Protein AF-A0AAU5L8B0-F1 (afdb_monomer)

Structure (mmCIF, N/CA/C/O backbone):
data_AF-A0AAU5L8B0-F1
#
_entry.id   AF-A0AAU5L8B0-F1
#
loop_
_atom_site.group_PDB
_atom_site.id
_atom_site.type_symbol
_atom_site.label_atom_id
_atom_site.label_alt_id
_atom_site.label_comp_id
_atom_site.label_asym_id
_atom_site.label_entity_id
_atom_site.label_seq_id
_atom_site.pdbx_PDB_ins_code
_atom_site.Cartn_x
_atom_site.Cartn_y
_atom_site.Cartn_z
_atom_site.occupancy
_atom_site.B_iso_or_equiv
_atom_site.auth_seq_id
_atom_site.auth_comp_id
_atom_site.auth_asym_id
_atom_site.auth_atom_id
_atom_site.pdbx_PDB_model_num
ATOM 1 N N . MET A 1 1 ? 69.813 -6.294 -16.826 1.00 47.94 1 MET A N 1
ATOM 2 C CA . MET A 1 1 ? 69.449 -5.400 -17.950 1.00 47.94 1 MET A CA 1
ATOM 3 C C . MET A 1 1 ? 68.380 -6.065 -18.807 1.00 47.94 1 MET A C 1
ATOM 5 O O . MET A 1 1 ? 68.711 -7.003 -19.515 1.00 47.94 1 MET A O 1
ATOM 9 N N . ARG A 1 2 ? 67.126 -5.606 -18.727 1.00 43.06 2 ARG A N 1
ATOM 10 C CA . ARG A 1 2 ? 66.151 -5.463 -19.831 1.00 43.06 2 ARG A CA 1
ATOM 11 C C . ARG A 1 2 ? 64.864 -4.881 -19.234 1.00 43.06 2 ARG A C 1
ATOM 13 O O . ARG A 1 2 ? 64.500 -5.196 -18.109 1.00 43.06 2 ARG A O 1
ATOM 20 N N . ARG A 1 3 ? 64.328 -3.894 -19.945 1.00 42.16 3 ARG A N 1
ATOM 21 C CA . ARG A 1 3 ? 63.375 -2.872 -19.499 1.00 42.16 3 ARG A CA 1
ATOM 22 C C . ARG A 1 3 ? 61.917 -3.337 -19.613 1.00 42.16 3 ARG A C 1
ATOM 24 O O . ARG A 1 3 ? 61.620 -4.269 -20.350 1.00 42.16 3 ARG A O 1
ATOM 31 N N . CYS A 1 4 ? 61.061 -2.616 -18.891 1.00 40.91 4 CYS A N 1
ATOM 32 C CA . CYS A 1 4 ? 59.604 -2.684 -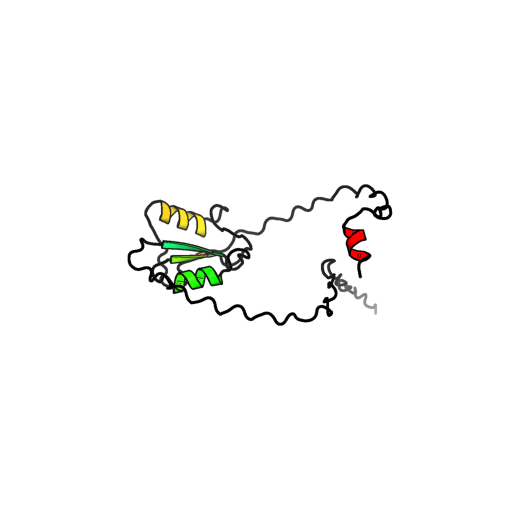18.810 1.00 40.91 4 CYS A CA 1
ATOM 33 C C . CYS A 1 4 ? 58.864 -2.697 -20.159 1.00 40.91 4 CYS A C 1
ATOM 35 O O . CYS A 1 4 ? 59.267 -2.009 -21.095 1.00 40.91 4 CYS A O 1
ATOM 37 N N . ALA A 1 5 ? 57.684 -3.323 -20.170 1.00 45.97 5 ALA A N 1
ATOM 38 C CA . ALA A 1 5 ? 56.551 -2.905 -20.994 1.00 45.97 5 ALA A CA 1
ATOM 39 C C . ALA A 1 5 ? 55.308 -2.831 -20.092 1.00 45.97 5 ALA A C 1
ATOM 41 O O . ALA A 1 5 ? 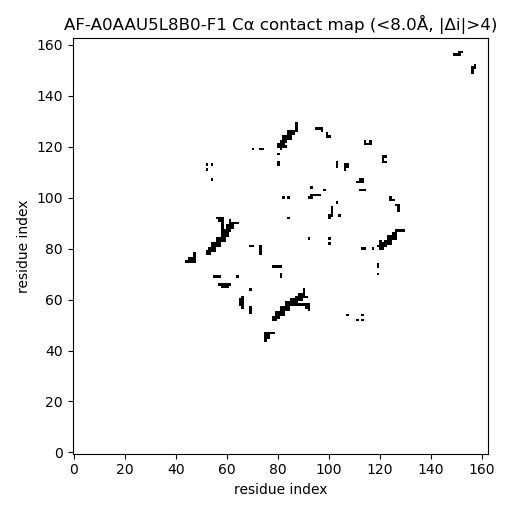54.697 -3.845 -19.761 1.00 45.97 5 ALA A O 1
ATOM 42 N N . ALA A 1 6 ? 54.994 -1.621 -19.632 1.00 44.53 6 ALA A N 1
ATOM 43 C CA . ALA A 1 6 ? 53.746 -1.319 -18.948 1.00 44.53 6 ALA A CA 1
ATOM 44 C C . ALA A 1 6 ? 52.621 -1.269 -19.988 1.00 44.53 6 ALA A C 1
ATOM 46 O O . ALA A 1 6 ? 52.719 -0.544 -20.977 1.00 44.53 6 ALA A O 1
ATOM 47 N N . TRP A 1 7 ? 51.563 -2.041 -19.764 1.00 37.16 7 TRP A N 1
ATOM 48 C CA . TRP A 1 7 ? 50.320 -1.925 -20.515 1.00 37.16 7 TRP A CA 1
ATOM 49 C C . TRP A 1 7 ? 49.511 -0.779 -19.907 1.00 37.16 7 TRP A C 1
ATOM 51 O O . TRP A 1 7 ? 49.114 -0.838 -18.745 1.00 37.16 7 TRP A O 1
ATOM 61 N N . ALA A 1 8 ? 49.304 0.286 -20.676 1.00 41.81 8 ALA A N 1
ATOM 62 C CA . ALA A 1 8 ? 48.398 1.359 -20.301 1.00 41.81 8 ALA A CA 1
ATOM 63 C C . ALA A 1 8 ? 46.956 0.900 -20.556 1.00 41.81 8 ALA A C 1
ATOM 65 O O . ALA A 1 8 ? 46.560 0.691 -21.702 1.00 41.81 8 ALA A O 1
ATOM 66 N N . PHE A 1 9 ? 46.163 0.752 -19.495 1.00 38.22 9 PHE A N 1
ATOM 67 C CA . PHE A 1 9 ? 44.710 0.701 -19.620 1.00 38.22 9 PHE A CA 1
ATOM 68 C C . PHE A 1 9 ? 44.212 2.104 -19.980 1.00 38.22 9 PHE A C 1
ATOM 70 O O . PHE A 1 9 ? 44.326 3.038 -19.187 1.00 38.22 9 PHE A O 1
ATOM 77 N N . ALA A 1 10 ? 43.675 2.261 -21.188 1.00 44.09 10 ALA A N 1
ATOM 78 C CA . ALA A 1 10 ? 42.904 3.440 -21.548 1.00 44.09 10 ALA A CA 1
ATOM 79 C C . ALA A 1 10 ? 41.590 3.441 -20.747 1.00 44.09 10 ALA A C 1
ATOM 81 O O . ALA A 1 10 ? 40.858 2.452 -20.740 1.00 44.09 10 ALA A O 1
ATOM 82 N N . ALA A 1 11 ? 41.299 4.546 -20.059 1.00 48.66 11 ALA A N 1
ATOM 83 C CA . ALA A 1 11 ? 40.015 4.765 -19.399 1.00 48.66 11 ALA A CA 1
ATOM 84 C C . ALA A 1 11 ? 38.876 4.812 -20.438 1.00 48.66 11 ALA A C 1
ATOM 86 O O . ALA A 1 11 ? 39.090 5.320 -21.544 1.00 48.66 11 ALA A O 1
ATOM 87 N N . PRO A 1 12 ? 37.657 4.343 -20.115 1.00 44.19 12 PRO A N 1
ATOM 88 C CA . PRO A 1 12 ? 36.544 4.465 -21.039 1.00 44.19 12 PRO A CA 1
ATOM 89 C C . PRO A 1 12 ? 36.161 5.941 -21.192 1.00 44.19 12 PRO A C 1
ATOM 91 O O . PRO A 1 12 ? 35.904 6.650 -20.216 1.00 44.19 12 PRO A O 1
ATOM 94 N N . VAL A 1 13 ? 36.101 6.400 -22.442 1.00 50.06 13 VAL A N 1
ATOM 95 C CA . VAL A 1 13 ? 35.443 7.656 -22.808 1.00 50.06 13 VAL A CA 1
ATOM 96 C C . VAL A 1 13 ? 33.986 7.546 -22.370 1.00 50.06 13 VAL A C 1
ATOM 98 O O . VAL A 1 13 ? 33.229 6.722 -22.877 1.00 50.06 13 VAL A O 1
ATOM 101 N N . ARG A 1 14 ? 33.590 8.375 -21.402 1.00 46.53 14 ARG A N 1
ATOM 102 C CA . ARG A 1 14 ? 32.203 8.515 -20.954 1.00 46.53 14 ARG A CA 1
ATOM 103 C C . ARG A 1 14 ? 31.391 9.128 -22.095 1.00 46.53 14 ARG A C 1
ATOM 105 O O . ARG A 1 14 ? 31.332 10.348 -22.233 1.00 46.53 14 ARG A O 1
ATOM 112 N N . THR A 1 15 ? 30.793 8.300 -22.943 1.00 48.91 15 THR A N 1
ATOM 113 C CA . THR A 1 15 ? 29.838 8.767 -23.949 1.00 48.91 15 THR A CA 1
ATOM 114 C C . THR A 1 15 ? 28.598 9.277 -23.221 1.00 48.91 15 THR A C 1
ATOM 116 O O . THR A 1 15 ? 27.924 8.510 -22.533 1.00 48.91 15 THR A O 1
ATOM 119 N N . ARG A 1 16 ? 28.314 10.582 -23.327 1.00 45.50 16 ARG A N 1
ATOM 120 C CA . ARG A 1 16 ? 27.039 11.154 -22.875 1.00 45.50 16 ARG A CA 1
ATOM 121 C C . ARG A 1 16 ? 25.910 10.434 -23.608 1.00 45.50 16 ARG A C 1
ATOM 123 O O . ARG A 1 16 ? 25.920 10.353 -24.833 1.00 45.50 16 ARG A O 1
ATOM 130 N N . SER A 1 17 ? 24.965 9.895 -22.853 1.00 47.81 17 SER A N 1
ATOM 131 C CA . SER A 1 17 ? 23.757 9.273 -23.381 1.00 47.81 17 SER A CA 1
ATOM 132 C C . SER A 1 17 ? 22.918 10.286 -24.167 1.00 47.81 17 SER A C 1
ATOM 134 O O . SER A 1 17 ? 22.783 11.437 -23.753 1.00 47.81 17 SER A O 1
ATOM 136 N N . ALA A 1 18 ? 22.295 9.840 -25.260 1.00 51.03 18 ALA A N 1
ATOM 137 C CA . ALA A 1 18 ? 21.458 10.626 -26.180 1.00 51.03 18 ALA A CA 1
ATOM 138 C C . ALA A 1 18 ? 20.174 11.245 -25.566 1.00 51.03 18 ALA A C 1
ATOM 140 O O . ALA A 1 18 ? 19.356 11.820 -26.277 1.00 51.03 18 ALA A O 1
ATOM 141 N N . TRP A 1 19 ? 20.000 11.166 -24.244 1.00 46.22 19 TRP A N 1
ATOM 142 C CA . TRP A 1 19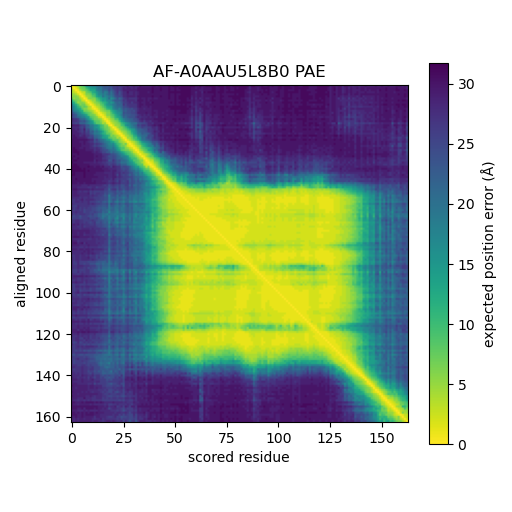 ? 18.882 11.749 -23.491 1.00 46.22 19 TRP A CA 1
ATOM 143 C C . TRP A 1 19 ? 19.141 13.193 -23.035 1.00 46.22 19 TRP A C 1
ATOM 145 O O . TRP A 1 19 ? 18.248 13.863 -22.523 1.00 46.22 19 TRP A O 1
ATOM 155 N N . GLU A 1 20 ? 20.349 13.712 -23.261 1.00 45.34 20 GLU A N 1
ATOM 156 C CA . GLU A 1 20 ? 20.762 15.065 -22.876 1.00 45.34 20 GLU A CA 1
ATOM 157 C C . GLU A 1 20 ? 20.480 16.124 -23.952 1.00 45.34 20 GLU A C 1
ATOM 159 O O . GLU A 1 20 ? 21.240 17.072 -24.148 1.00 45.34 20 GLU A O 1
ATOM 164 N N . HIS A 1 21 ? 19.337 16.026 -24.627 1.00 45.12 21 HIS A N 1
ATOM 165 C CA . HIS A 1 21 ? 18.773 17.187 -25.305 1.00 45.12 21 HIS A CA 1
ATOM 166 C C . HIS A 1 21 ? 18.102 18.078 -24.259 1.00 45.12 21 HIS A C 1
ATOM 168 O O . HIS A 1 21 ? 16.893 18.028 -24.035 1.00 45.12 21 HIS A O 1
ATOM 174 N N . ARG A 1 22 ? 18.916 18.922 -23.609 1.00 49.66 22 ARG A N 1
ATOM 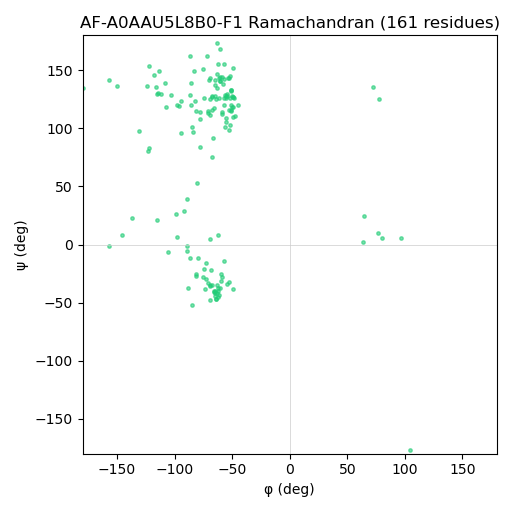175 C CA . ARG A 1 22 ? 18.436 20.120 -22.914 1.00 49.66 22 ARG A CA 1
ATOM 176 C C . ARG A 1 22 ? 17.573 20.904 -23.898 1.00 49.66 22 ARG A C 1
ATOM 178 O O . ARG A 1 22 ? 18.094 21.582 -24.781 1.00 49.66 22 ARG A O 1
ATOM 185 N N . ARG A 1 23 ? 16.250 20.811 -23.750 1.00 52.84 23 ARG A N 1
ATOM 186 C CA . ARG A 1 23 ? 15.340 21.780 -24.358 1.00 52.84 23 ARG A CA 1
ATOM 187 C C . ARG A 1 23 ? 15.788 23.160 -23.866 1.00 52.84 23 ARG A C 1
ATOM 189 O O . ARG A 1 23 ? 15.949 23.312 -22.652 1.00 52.84 23 ARG A O 1
ATOM 196 N N . PRO A 1 24 ? 16.030 24.145 -24.747 1.00 46.66 24 PRO A N 1
ATOM 197 C CA . PRO A 1 24 ? 16.259 25.500 -24.284 1.00 46.66 24 PRO A CA 1
ATOM 198 C C . PRO A 1 24 ? 15.053 25.903 -23.436 1.00 46.66 24 PRO A C 1
ATOM 200 O O . PRO A 1 24 ? 13.901 25.739 -23.852 1.00 46.66 24 PRO A O 1
ATOM 203 N N . LEU A 1 25 ? 15.329 26.351 -22.211 1.00 53.53 25 LEU A N 1
ATOM 204 C CA . LEU A 1 25 ? 14.340 26.985 -21.356 1.00 53.53 25 LEU A CA 1
ATOM 205 C C . LEU A 1 25 ? 13.686 28.077 -22.210 1.00 53.53 25 LEU A C 1
ATOM 207 O O . LEU A 1 25 ? 14.388 28.931 -22.748 1.00 53.53 25 LEU A O 1
ATOM 211 N N . GLN A 1 26 ? 12.370 28.001 -22.415 1.00 56.50 26 GLN A N 1
ATOM 212 C CA . GLN A 1 26 ? 11.612 29.053 -23.092 1.00 56.50 26 GLN A CA 1
ATOM 213 C C . GLN A 1 26 ? 11.612 30.300 -22.193 1.00 56.50 26 GLN A C 1
ATOM 215 O O . GLN A 1 26 ? 10.621 30.592 -21.526 1.00 56.50 26 GLN A O 1
ATOM 220 N N . ASP A 1 27 ? 12.735 31.011 -22.145 1.00 56.84 27 ASP A N 1
ATOM 221 C CA . ASP A 1 27 ? 12.969 32.201 -21.324 1.00 56.84 27 ASP A CA 1
ATOM 222 C C . ASP A 1 27 ? 12.371 33.456 -21.978 1.00 56.84 27 ASP A C 1
ATOM 224 O O . ASP A 1 27 ? 13.042 34.444 -22.256 1.00 56.84 27 ASP A O 1
ATOM 228 N N . GLY A 1 28 ? 11.087 33.382 -22.328 1.00 52.00 28 GLY A N 1
ATOM 229 C CA . GLY A 1 28 ? 10.432 34.457 -23.073 1.00 52.00 28 GLY A CA 1
ATOM 230 C C . GLY A 1 28 ? 8.917 34.528 -22.953 1.00 52.00 28 GLY A C 1
ATOM 231 O O . GLY A 1 28 ? 8.313 35.436 -23.520 1.00 52.00 28 GLY A O 1
ATOM 232 N N . ARG A 1 29 ? 8.261 33.623 -22.213 1.00 58.47 29 ARG A N 1
ATOM 233 C CA . ARG A 1 29 ? 6.856 33.850 -21.854 1.00 58.47 29 ARG A CA 1
ATOM 234 C C . ARG A 1 29 ? 6.814 34.776 -20.640 1.00 58.47 29 ARG A C 1
ATOM 236 O O . ARG A 1 29 ? 7.412 34.423 -19.622 1.00 58.47 29 ARG A O 1
ATOM 243 N N . PRO A 1 30 ? 6.119 35.931 -20.701 1.00 52.66 30 PRO A N 1
ATOM 244 C CA . PRO A 1 30 ? 5.893 36.720 -19.502 1.00 52.66 30 PRO A CA 1
ATOM 245 C C . PRO A 1 30 ? 5.254 35.792 -18.474 1.00 52.66 30 PRO A C 1
ATOM 247 O O . PRO A 1 30 ? 4.302 35.076 -18.798 1.00 52.66 30 PRO A O 1
ATOM 250 N N . ARG A 1 31 ? 5.807 35.761 -17.255 1.00 60.25 31 ARG A N 1
ATOM 251 C CA . ARG A 1 31 ? 5.162 35.085 -16.132 1.00 60.25 31 ARG A CA 1
ATOM 252 C C . ARG A 1 31 ? 3.790 35.728 -16.013 1.00 60.25 31 ARG A C 1
ATOM 254 O O . ARG A 1 31 ? 3.677 36.843 -15.504 1.00 60.25 31 ARG A O 1
ATOM 261 N N . SER A 1 32 ? 2.755 35.057 -16.514 1.00 61.56 32 SER A N 1
ATOM 262 C CA . SER A 1 32 ? 1.395 35.364 -16.113 1.00 61.56 32 SER A CA 1
ATOM 263 C C . SER A 1 32 ? 1.455 35.380 -14.596 1.00 61.56 32 SER A C 1
ATOM 265 O O . SER A 1 32 ? 1.872 34.376 -14.011 1.00 61.56 32 SER A O 1
ATOM 267 N N . ARG A 1 33 ? 1.163 36.528 -13.970 1.00 65.31 33 ARG A N 1
ATOM 268 C CA . ARG A 1 33 ? 0.906 36.578 -12.532 1.00 65.31 33 ARG A CA 1
ATOM 269 C C . ARG A 1 33 ? -0.168 35.528 -12.311 1.00 65.31 33 ARG A C 1
ATOM 271 O O . ARG A 1 33 ? -1.320 35.759 -12.666 1.00 65.31 33 ARG A O 1
ATOM 278 N N . GLY A 1 34 ? 0.249 34.341 -11.876 1.00 57.00 34 GLY A N 1
ATOM 279 C CA . GLY A 1 34 ? -0.664 33.269 -11.560 1.00 57.00 34 GLY A CA 1
ATOM 280 C C . GLY A 1 34 ? -1.551 33.857 -10.493 1.00 57.00 34 GLY A C 1
ATOM 281 O O . GLY A 1 34 ? -1.051 34.223 -9.429 1.00 57.00 34 GLY A O 1
ATOM 282 N N . LEU A 1 35 ? -2.827 34.056 -10.816 1.00 67.50 35 LEU A N 1
ATOM 283 C CA . LEU A 1 35 ? -3.817 34.301 -9.790 1.00 67.50 35 LEU A CA 1
ATOM 284 C C . LEU A 1 35 ? -3.615 33.163 -8.797 1.00 67.50 35 LEU A C 1
ATOM 286 O O . LEU A 1 35 ? -3.716 31.998 -9.188 1.00 67.50 35 LEU A O 1
ATOM 290 N N . ALA A 1 36 ? -3.191 33.499 -7.579 1.00 68.44 36 ALA A N 1
ATOM 291 C CA . ALA A 1 36 ? -3.003 32.505 -6.544 1.00 68.44 36 ALA A CA 1
ATOM 292 C C . ALA A 1 36 ? -4.313 31.726 -6.473 1.00 68.44 36 ALA A C 1
ATOM 294 O O . ALA A 1 36 ? -5.367 32.313 -6.216 1.00 68.44 36 ALA A O 1
ATOM 295 N N . LEU A 1 37 ? -4.260 30.429 -6.791 1.00 62.62 37 LEU A N 1
ATOM 296 C CA . LEU A 1 37 ? -5.392 29.567 -6.511 1.00 62.62 37 LEU A CA 1
ATOM 297 C C . LEU A 1 37 ? -5.667 29.747 -5.018 1.00 62.62 37 LEU A C 1
ATOM 299 O O . LEU A 1 37 ? -4.716 29.657 -4.230 1.00 62.62 37 LEU A O 1
ATOM 303 N N . PRO A 1 38 ? -6.912 30.065 -4.623 1.00 65.31 38 PRO A N 1
ATOM 304 C CA . PRO A 1 38 ? -7.225 30.153 -3.211 1.00 65.31 38 PRO A CA 1
ATOM 305 C C . PRO A 1 38 ? -6.787 28.835 -2.562 1.00 65.31 38 PRO A C 1
ATOM 307 O O . PRO A 1 38 ? -6.908 27.783 -3.209 1.00 65.31 38 PRO A O 1
ATOM 310 N N . PRO A 1 39 ? -6.253 28.861 -1.324 1.00 66.06 39 PRO A N 1
ATOM 311 C CA . PRO A 1 39 ? -6.010 27.621 -0.606 1.00 66.06 39 PRO A CA 1
ATOM 312 C C . PRO A 1 39 ? -7.298 26.810 -0.696 1.00 66.06 39 PRO A C 1
ATOM 314 O O . PRO A 1 39 ? -8.380 27.350 -0.445 1.00 66.06 39 PRO A O 1
ATOM 317 N N . ARG A 1 40 ? -7.205 25.553 -1.157 1.00 65.25 40 ARG A N 1
ATOM 318 C CA . ARG A 1 40 ? -8.373 24.670 -1.164 1.00 65.25 40 ARG A CA 1
ATOM 319 C C . ARG A 1 40 ? -8.947 24.750 0.243 1.00 65.25 40 ARG A C 1
ATOM 321 O O . ARG A 1 40 ? -8.229 24.442 1.193 1.00 65.25 40 ARG A O 1
ATOM 328 N N . ALA A 1 41 ? -10.187 25.228 0.362 1.00 61.59 41 ALA A N 1
ATOM 329 C CA . ALA A 1 41 ? -10.887 25.211 1.633 1.00 61.59 41 ALA A CA 1
ATOM 330 C C . ALA A 1 41 ? -10.731 23.796 2.187 1.00 61.59 41 ALA A C 1
ATOM 332 O O . ALA A 1 41 ? -10.972 22.830 1.451 1.00 61.59 41 ALA A O 1
ATOM 333 N N . ALA A 1 42 ? -10.236 23.685 3.420 1.00 60.31 42 ALA A N 1
ATOM 334 C CA . ALA A 1 42 ? -10.165 22.407 4.099 1.00 60.31 42 ALA A CA 1
ATOM 335 C C . ALA A 1 42 ? -11.589 21.854 4.091 1.00 60.31 42 ALA A C 1
ATOM 337 O O . ALA A 1 42 ? -12.477 22.394 4.743 1.00 60.31 42 ALA A O 1
ATOM 338 N N . ARG A 1 43 ? -11.837 20.853 3.246 1.00 63.09 43 ARG A N 1
ATOM 339 C CA . ARG A 1 43 ? -13.066 20.080 3.355 1.00 63.09 43 ARG A CA 1
ATOM 340 C C . ARG A 1 43 ? -12.971 19.368 4.690 1.00 63.09 43 ARG A C 1
ATOM 342 O O . ARG A 1 43 ? -11.884 18.886 5.011 1.00 63.09 43 ARG A O 1
ATOM 349 N N . ASP A 1 44 ? -14.066 19.334 5.442 1.00 63.75 44 ASP A N 1
ATOM 350 C CA . ASP A 1 44 ? -14.136 18.572 6.683 1.00 63.75 44 ASP A CA 1
ATOM 351 C C . ASP A 1 44 ? -13.585 17.173 6.408 1.00 63.75 44 ASP A C 1
ATOM 353 O O . ASP A 1 44 ? -14.147 16.40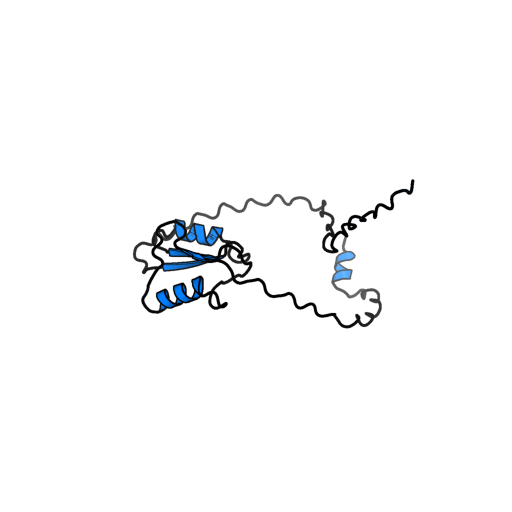9 5.616 1.00 63.75 44 ASP A O 1
ATOM 357 N N . ALA A 1 45 ? -12.412 16.878 6.970 1.00 62.75 45 ALA A N 1
ATOM 358 C CA . ALA A 1 45 ? -11.811 15.574 6.802 1.00 62.75 45 ALA A CA 1
ATOM 359 C C . ALA A 1 45 ? -12.751 14.576 7.489 1.00 62.75 45 ALA A C 1
ATOM 361 O O . ALA A 1 45 ? -13.124 14.803 8.647 1.00 62.75 45 ALA A O 1
ATOM 362 N N . PRO A 1 46 ? -13.181 13.499 6.812 1.00 63.66 46 PRO A N 1
ATOM 363 C CA . PRO A 1 46 ? -14.013 12.503 7.460 1.00 63.66 46 PRO A CA 1
ATOM 364 C C . PRO A 1 46 ? -13.258 11.982 8.682 1.00 63.66 46 PRO A C 1
ATOM 366 O O . PRO A 1 46 ? -12.171 11.439 8.553 1.00 63.66 46 PRO A O 1
ATOM 369 N N . ALA A 1 47 ? -13.831 12.133 9.878 1.00 65.38 47 ALA A N 1
ATOM 370 C CA . ALA A 1 47 ? -13.176 11.756 11.135 1.00 65.38 47 ALA A CA 1
ATOM 371 C C . ALA A 1 47 ? -13.009 10.229 11.316 1.00 65.38 47 ALA A C 1
ATOM 373 O O . ALA A 1 47 ? -12.652 9.767 12.400 1.00 65.38 47 ALA A O 1
ATOM 374 N N . GLY A 1 48 ? -13.365 9.431 10.302 1.00 69.31 48 GLY A N 1
ATOM 375 C CA . GLY A 1 48 ? -13.288 7.968 10.290 1.00 69.31 48 GLY A CA 1
ATOM 376 C C . GLY A 1 48 ? -14.171 7.243 11.310 1.00 69.31 48 GLY A C 1
ATOM 377 O O . GLY A 1 48 ? -14.130 6.017 11.393 1.00 69.31 48 GLY A O 1
ATOM 378 N N . LYS A 1 49 ? -14.971 7.967 12.103 1.00 78.50 49 LYS A N 1
ATOM 379 C CA . LYS A 1 49 ? -15.829 7.387 13.143 1.00 78.50 49 LYS A CA 1
ATOM 380 C C . LYS A 1 49 ? -16.897 6.493 12.512 1.00 78.50 49 LYS A C 1
ATOM 382 O O . LYS A 1 49 ? -17.663 6.949 11.671 1.00 78.50 49 LYS A O 1
ATOM 387 N N . GLY A 1 50 ? -16.959 5.240 12.962 1.00 81.94 50 GLY A N 1
ATOM 388 C CA . GLY A 1 50 ? -17.953 4.264 12.508 1.00 81.94 50 GLY A CA 1
ATOM 389 C C . GLY A 1 50 ? -17.635 3.592 11.171 1.00 81.94 50 GLY A C 1
ATOM 390 O O . GLY A 1 50 ? -18.465 2.830 10.683 1.00 81.94 50 GLY A O 1
ATOM 391 N N . LEU A 1 51 ? -16.458 3.838 10.582 1.00 87.81 51 LEU A N 1
ATOM 392 C CA . LEU A 1 51 ? -16.027 3.071 9.417 1.00 87.81 51 LEU A CA 1
ATOM 393 C C . LEU A 1 51 ? -15.705 1.622 9.820 1.00 87.81 51 LEU A C 1
ATOM 395 O O . LEU A 1 51 ? -15.138 1.402 10.896 1.00 87.81 51 LEU A O 1
ATOM 399 N N . PRO A 1 52 ? -16.021 0.635 8.961 1.00 89.38 52 PRO A N 1
ATOM 400 C CA . PRO A 1 52 ? -15.454 -0.702 9.098 1.00 89.38 52 PRO A CA 1
ATOM 401 C C . PRO A 1 52 ? -13.919 -0.640 8.974 1.00 89.38 52 PRO A C 1
ATOM 403 O O . PRO A 1 52 ? -13.379 0.391 8.565 1.00 89.38 52 PRO A O 1
ATOM 406 N N . PRO A 1 53 ? -13.193 -1.720 9.313 1.00 91.94 53 PRO A N 1
ATOM 407 C CA . PRO A 1 53 ? -11.751 -1.785 9.090 1.00 91.94 53 PRO A CA 1
ATOM 408 C C . PRO A 1 53 ? -11.414 -1.398 7.644 1.00 91.94 53 PRO A C 1
ATOM 410 O O . PRO A 1 53 ? -12.009 -1.947 6.726 1.00 91.94 53 PRO A O 1
ATOM 413 N N . VAL A 1 54 ? -10.499 -0.443 7.441 1.00 95.25 54 VAL A N 1
ATOM 414 C CA . VAL A 1 54 ? -10.101 0.029 6.102 1.00 95.25 54 VAL A CA 1
ATOM 415 C C . VAL A 1 54 ? -8.645 -0.332 5.850 1.00 95.25 54 VAL A C 1
ATOM 417 O O . VAL A 1 54 ? -7.776 -0.032 6.672 1.00 95.25 54 VAL A O 1
ATOM 420 N N . LEU A 1 55 ? -8.379 -0.933 4.696 1.00 97.62 55 LEU A N 1
ATOM 421 C CA . LEU A 1 55 ? -7.041 -1.234 4.202 1.00 97.62 55 LEU A CA 1
ATOM 422 C C . LEU A 1 55 ? -6.741 -0.358 2.981 1.00 97.62 55 LEU A C 1
ATOM 424 O O . LEU A 1 55 ? -7.545 -0.295 2.055 1.00 97.62 55 LEU A O 1
ATOM 428 N N . LEU A 1 56 ? -5.592 0.314 2.986 1.00 97.38 56 LEU A N 1
ATOM 429 C CA . LEU A 1 56 ? -5.110 1.139 1.880 1.00 97.38 56 LEU A CA 1
ATOM 430 C C . LEU A 1 56 ? -3.732 0.660 1.450 1.00 97.38 56 LEU A C 1
ATOM 432 O O . LEU A 1 56 ? -2.863 0.436 2.292 1.00 97.38 56 LEU A O 1
ATOM 436 N N . PHE A 1 57 ? -3.533 0.575 0.144 1.00 98.06 57 PHE A N 1
ATOM 437 C CA . PHE A 1 57 ? -2.256 0.264 -0.479 1.00 98.06 57 PHE A CA 1
ATOM 438 C C . PHE A 1 57 ? -1.712 1.516 -1.150 1.00 98.06 57 PHE A C 1
ATOM 440 O O . PHE A 1 57 ? -2.485 2.263 -1.751 1.00 98.06 57 PHE A O 1
ATOM 447 N N . GLN A 1 58 ? -0.407 1.763 -1.031 1.00 97.81 58 GLN A N 1
ATOM 448 C CA . GLN A 1 58 ? 0.228 2.822 -1.804 1.00 97.81 58 GLN A CA 1
ATOM 449 C C . GLN A 1 58 ? 1.703 2.532 -2.120 1.00 97.81 58 GLN A C 1
ATOM 451 O O . GLN A 1 58 ? 2.453 2.109 -1.244 1.00 97.81 58 GLN A O 1
ATOM 456 N N . ALA A 1 59 ? 2.134 2.781 -3.354 1.00 97.56 59 ALA A N 1
ATOM 457 C CA . ALA A 1 59 ? 3.542 2.778 -3.740 1.00 97.56 59 ALA A CA 1
ATOM 458 C C . ALA A 1 59 ? 4.210 4.117 -3.413 1.00 97.56 59 ALA A C 1
ATOM 460 O O . ALA A 1 59 ? 3.587 5.178 -3.459 1.00 97.56 59 ALA A O 1
ATOM 461 N N . THR A 1 60 ? 5.508 4.085 -3.108 1.00 97.81 60 THR A N 1
ATOM 462 C CA . THR A 1 60 ? 6.284 5.315 -2.885 1.00 97.81 60 THR A CA 1
ATOM 463 C C . THR A 1 60 ? 6.601 6.074 -4.176 1.00 97.81 60 THR A C 1
ATOM 465 O O . THR A 1 60 ? 6.887 7.264 -4.102 1.00 97.81 60 THR A O 1
ATOM 468 N N . GLU A 1 61 ? 6.563 5.414 -5.340 1.00 96.44 61 GLU A N 1
ATOM 469 C CA . GLU A 1 61 ? 6.886 6.002 -6.655 1.00 96.44 61 GLU A CA 1
ATOM 470 C C . GLU A 1 61 ? 5.682 6.048 -7.619 1.00 96.44 61 GLU A C 1
ATOM 472 O O . GLU A 1 61 ? 5.854 6.172 -8.832 1.00 96.44 61 GLU A O 1
ATOM 477 N N . ASP A 1 62 ? 4.451 5.984 -7.099 1.00 96.44 62 ASP A N 1
ATOM 478 C CA . ASP A 1 62 ? 3.241 6.157 -7.910 1.00 96.44 62 ASP A CA 1
ATOM 479 C C . ASP A 1 62 ? 3.109 7.616 -8.389 1.00 96.44 62 ASP A C 1
ATOM 481 O O . ASP A 1 62 ? 2.854 8.539 -7.612 1.00 96.44 62 ASP A O 1
ATOM 485 N N . ALA A 1 63 ? 3.264 7.834 -9.696 1.00 96.31 63 ALA A N 1
ATOM 486 C CA . ALA A 1 63 ? 3.178 9.162 -10.299 1.00 96.31 63 ALA A CA 1
ATOM 487 C C . ALA A 1 63 ? 1.740 9.700 -10.425 1.00 96.31 63 ALA A C 1
ATOM 489 O O . ALA A 1 63 ? 1.542 10.918 -10.453 1.00 96.31 63 ALA A O 1
ATOM 490 N N . ALA A 1 64 ? 0.739 8.824 -10.543 1.00 97.12 64 ALA A N 1
ATOM 491 C CA . ALA A 1 64 ? -0.651 9.215 -10.766 1.00 97.12 64 ALA A CA 1
ATOM 492 C C . ALA A 1 64 ? -1.393 9.451 -9.445 1.00 97.12 64 ALA A C 1
ATOM 494 O O . ALA A 1 64 ? -2.174 10.403 -9.344 1.00 97.12 64 ALA A O 1
ATOM 495 N N . THR A 1 65 ? -1.104 8.649 -8.416 1.00 96.25 65 THR A N 1
ATOM 496 C CA . THR A 1 65 ? -1.545 8.894 -7.038 1.00 96.25 65 THR A CA 1
ATOM 497 C C . THR A 1 65 ? -0.358 8.974 -6.078 1.00 96.25 65 THR A C 1
ATOM 499 O O . THR A 1 65 ? -0.049 7.994 -5.411 1.00 96.25 65 THR A O 1
ATOM 502 N N . PRO A 1 66 ? 0.298 10.147 -5.963 1.00 96.94 66 PRO A N 1
ATOM 503 C CA . PRO A 1 66 ? 1.506 10.298 -5.157 1.00 96.94 66 PRO A CA 1
ATOM 504 C C . PRO A 1 66 ? 1.361 9.803 -3.718 1.00 96.94 66 PRO A C 1
ATOM 506 O O . PRO A 1 66 ? 0.323 9.999 -3.070 1.00 96.94 66 PRO A O 1
ATOM 509 N N . TYR A 1 67 ? 2.437 9.204 -3.209 1.00 97.62 67 TYR A N 1
ATOM 510 C CA . TYR A 1 67 ? 2.531 8.593 -1.884 1.00 97.62 67 TYR A CA 1
ATOM 511 C C . TYR A 1 67 ? 2.023 9.490 -0.748 1.00 97.62 67 TYR A C 1
ATOM 513 O O . TYR A 1 67 ? 1.344 9.027 0.174 1.00 97.62 67 TYR A O 1
ATOM 521 N N . GLU A 1 68 ? 2.286 10.793 -0.834 1.00 97.62 68 GLU A N 1
ATOM 522 C CA . GLU A 1 68 ? 1.865 11.785 0.154 1.00 97.62 68 GLU A CA 1
ATOM 523 C C . GLU A 1 68 ? 0.343 11.829 0.310 1.00 97.62 68 GLU A C 1
ATOM 525 O O . GLU A 1 68 ? -0.153 12.077 1.407 1.00 97.62 68 GLU A O 1
ATOM 530 N N . GLY A 1 69 ? -0.408 11.542 -0.758 1.00 96.75 69 GLY A N 1
ATOM 531 C CA . GLY A 1 69 ? -1.862 11.416 -0.703 1.00 96.75 69 GLY A CA 1
ATOM 532 C C . GLY A 1 69 ? -2.310 10.223 0.143 1.00 96.75 69 GLY A C 1
ATOM 533 O O . GLY A 1 69 ? -3.243 10.349 0.938 1.00 96.75 69 GLY A O 1
ATOM 534 N N . GLY A 1 70 ? -1.615 9.087 0.033 1.00 96.38 70 GLY A N 1
ATOM 535 C CA . GLY A 1 70 ? -1.872 7.903 0.858 1.00 96.38 70 GLY A CA 1
ATOM 536 C C . GLY A 1 70 ? -1.551 8.140 2.336 1.00 96.38 70 GLY A C 1
ATOM 537 O O . GLY A 1 70 ? -2.335 7.776 3.214 1.00 96.38 70 GLY A O 1
ATOM 538 N N . VAL A 1 71 ? -0.441 8.831 2.616 1.00 97.19 71 VAL A N 1
ATOM 539 C CA . VAL A 1 71 ? -0.076 9.249 3.979 1.00 97.19 71 VAL A CA 1
ATOM 540 C C . VAL A 1 71 ? -1.102 10.227 4.550 1.00 97.19 71 VAL A C 1
ATOM 542 O O . VAL A 1 71 ? -1.578 10.024 5.664 1.00 97.19 71 VAL A O 1
ATOM 545 N N . ALA A 1 72 ? -1.508 11.240 3.780 1.00 96.06 72 ALA A N 1
ATOM 546 C CA . ALA A 1 72 ? -2.517 12.204 4.210 1.00 96.06 72 ALA A CA 1
ATOM 547 C C . ALA A 1 72 ? -3.868 11.532 4.512 1.00 96.06 72 ALA A C 1
ATOM 549 O O . ALA A 1 72 ? -4.531 11.897 5.482 1.00 96.06 72 ALA A O 1
ATOM 550 N N . MET A 1 73 ? -4.261 10.518 3.731 1.00 94.56 73 MET A N 1
ATOM 551 C CA . MET A 1 73 ? -5.462 9.725 4.011 1.00 94.56 73 MET A CA 1
ATOM 552 C C . MET A 1 73 ? -5.330 8.939 5.322 1.00 94.56 73 MET A C 1
ATOM 554 O O . MET A 1 73 ? -6.273 8.913 6.110 1.00 94.56 73 MET A O 1
ATOM 558 N N . ARG A 1 74 ? -4.165 8.332 5.594 1.00 94.31 74 ARG A N 1
ATOM 559 C CA . ARG A 1 74 ? -3.907 7.649 6.872 1.00 94.31 74 ARG A CA 1
ATOM 560 C C . ARG A 1 74 ? -3.965 8.605 8.062 1.00 94.31 74 ARG A C 1
ATOM 562 O O . ARG A 1 74 ? -4.510 8.237 9.100 1.00 94.31 74 ARG A O 1
ATOM 569 N N . ASP A 1 75 ? -3.427 9.810 7.913 1.00 92.56 75 ASP A N 1
ATOM 570 C CA . ASP A 1 75 ? -3.435 10.821 8.972 1.00 92.56 75 ASP A CA 1
ATOM 571 C C . ASP A 1 75 ? -4.862 11.348 9.229 1.00 92.56 75 ASP A C 1
ATOM 573 O O . ASP A 1 75 ? -5.247 11.569 10.378 1.00 92.56 75 ASP A O 1
ATOM 577 N N . ALA A 1 76 ? -5.683 11.477 8.179 1.00 91.75 76 ALA A N 1
ATOM 578 C CA . ALA A 1 76 ? -7.097 11.840 8.289 1.00 91.75 76 ALA A CA 1
ATOM 579 C C . ALA A 1 76 ? -7.979 10.707 8.855 1.00 91.75 76 ALA A C 1
ATOM 581 O O . ALA A 1 76 ? -8.980 10.979 9.518 1.00 91.75 76 ALA A O 1
ATOM 582 N N . LEU A 1 77 ? -7.607 9.442 8.618 1.00 91.88 77 LEU A N 1
ATOM 583 C CA . LEU A 1 77 ? -8.331 8.240 9.043 1.00 91.88 77 LEU A CA 1
ATOM 584 C C . LEU A 1 77 ? -7.430 7.334 9.907 1.00 91.88 77 LEU A C 1
ATOM 586 O O . LEU A 1 77 ? -6.935 6.316 9.425 1.00 91.88 77 LEU A O 1
ATOM 590 N N . PRO A 1 78 ? -7.249 7.620 11.210 1.00 87.06 78 PRO A N 1
ATOM 591 C CA . PRO A 1 78 ? -6.252 6.936 12.043 1.00 87.06 78 PRO A CA 1
ATOM 592 C C . PRO A 1 78 ? -6.422 5.410 12.141 1.00 87.06 78 PRO A C 1
ATOM 594 O O . PRO A 1 78 ? -5.441 4.697 12.365 1.00 87.06 78 PRO A O 1
ATOM 597 N N . GLY A 1 79 ? -7.662 4.923 11.995 1.00 89.75 79 GLY A N 1
ATOM 598 C CA . GLY A 1 79 ? -8.022 3.501 12.044 1.00 89.75 79 GLY A CA 1
ATOM 599 C C . GLY A 1 79 ? -7.748 2.718 10.755 1.00 89.75 79 GLY A C 1
ATOM 600 O O . GLY A 1 79 ? -7.798 1.490 10.776 1.00 89.75 79 GLY A O 1
ATOM 601 N N . LEU A 1 80 ? -7.441 3.401 9.649 1.00 93.62 80 LEU A N 1
ATOM 602 C CA . LEU A 1 80 ? -7.042 2.780 8.389 1.00 93.62 80 LEU A CA 1
ATOM 603 C C . LEU A 1 80 ? -5.646 2.157 8.528 1.00 93.62 80 LEU A C 1
ATOM 605 O O . LEU A 1 80 ? -4.754 2.725 9.158 1.00 93.62 80 LEU A O 1
ATOM 609 N N . LYS A 1 81 ? -5.428 0.990 7.922 1.00 97.44 81 LYS A N 1
ATOM 610 C CA . LYS A 1 81 ? -4.102 0.372 7.820 1.00 97.44 81 LYS A CA 1
ATOM 611 C C . LYS A 1 81 ? -3.500 0.677 6.461 1.00 97.44 81 LYS A C 1
ATOM 613 O O . LYS A 1 81 ? -4.074 0.327 5.437 1.00 97.44 81 LYS A O 1
ATOM 618 N N . LEU A 1 82 ? -2.345 1.335 6.473 1.00 98.00 82 LEU A N 1
ATOM 619 C CA . LEU A 1 82 ? -1.598 1.673 5.267 1.00 98.00 82 LEU A CA 1
ATOM 620 C C . LEU A 1 82 ? -0.523 0.612 5.017 1.00 98.00 82 LEU A C 1
ATOM 622 O O . LEU A 1 82 ? 0.359 0.420 5.856 1.00 98.00 82 LEU A O 1
ATOM 626 N N . VAL A 1 83 ? -0.600 -0.061 3.876 1.00 98.38 83 VAL A N 1
ATOM 627 C CA . VAL A 1 83 ? 0.420 -0.974 3.356 1.00 98.38 83 VAL A CA 1
ATOM 628 C C . VAL A 1 83 ? 1.169 -0.257 2.245 1.00 98.38 83 VAL A C 1
ATOM 630 O O . VAL A 1 83 ? 0.547 0.302 1.345 1.00 98.38 83 VAL A O 1
ATOM 633 N N . VAL A 1 84 ? 2.497 -0.252 2.318 1.00 98.12 84 VAL A N 1
ATOM 634 C CA . VAL A 1 84 ? 3.338 0.500 1.386 1.00 98.12 84 VAL A CA 1
ATOM 635 C C . VAL A 1 84 ? 4.199 -0.433 0.556 1.00 98.12 84 VAL A C 1
ATOM 637 O O . VAL A 1 84 ? 4.913 -1.260 1.120 1.00 98.12 84 VAL A O 1
ATOM 640 N N . GLN A 1 85 ? 4.194 -0.261 -0.763 1.00 98.06 85 GLN A N 1
ATOM 641 C CA . GLN A 1 85 ? 5.278 -0.760 -1.605 1.00 98.06 85 GLN A CA 1
ATOM 642 C C . GLN A 1 85 ? 6.394 0.289 -1.651 1.00 98.06 85 GLN A C 1
ATOM 644 O O . GLN A 1 85 ? 6.164 1.428 -2.053 1.00 98.06 85 GLN A O 1
ATOM 649 N N . SER A 1 86 ? 7.594 -0.073 -1.202 1.00 97.44 86 SER A N 1
ATOM 650 C CA . SER A 1 86 ? 8.740 0.841 -1.138 1.00 97.44 86 SER A CA 1
ATOM 651 C C . SER A 1 86 ? 9.615 0.717 -2.384 1.00 97.44 86 SER A C 1
ATOM 653 O O . SER A 1 86 ? 10.507 -0.127 -2.426 1.00 97.44 86 SER A O 1
ATOM 655 N N . GLY A 1 87 ? 9.391 1.593 -3.356 1.00 93.69 87 GLY A N 1
ATOM 656 C CA . GLY A 1 87 ? 9.980 1.582 -4.697 1.00 93.69 87 GLY A CA 1
ATOM 657 C C . GLY A 1 87 ? 8.982 1.091 -5.749 1.00 93.69 87 GLY A C 1
ATOM 658 O O . GLY A 1 87 ? 7.832 0.785 -5.428 1.00 93.69 87 GLY A O 1
ATOM 659 N N . GLY A 1 88 ? 9.440 0.988 -6.997 1.00 86.00 88 GLY A N 1
ATOM 660 C CA . GLY A 1 88 ? 8.647 0.501 -8.126 1.00 86.00 88 GLY A CA 1
ATOM 661 C C . GLY A 1 88 ? 7.666 1.555 -8.641 1.00 86.00 88 GLY A C 1
ATOM 662 O O . GLY A 1 88 ? 6.842 2.077 -7.894 1.00 86.00 88 GLY A O 1
ATOM 663 N N . SER A 1 89 ? 7.737 1.863 -9.933 1.00 86.81 89 SER A N 1
ATOM 664 C CA . SER A 1 89 ? 7.040 3.008 -10.536 1.00 86.81 89 SER A CA 1
ATOM 665 C C . SER A 1 89 ? 5.643 2.677 -11.094 1.00 86.81 89 SER A C 1
ATOM 667 O O . SER A 1 89 ? 5.195 3.296 -12.064 1.00 86.81 89 SER A O 1
ATOM 669 N N . PHE A 1 90 ? 4.955 1.685 -10.520 1.00 87.12 90 PHE A N 1
ATOM 670 C CA . PHE A 1 90 ? 3.606 1.295 -10.940 1.00 87.12 90 PHE A CA 1
ATOM 671 C C . PHE A 1 90 ? 2.529 2.138 -10.243 1.00 87.12 90 PHE A C 1
ATOM 673 O O . PHE A 1 90 ? 2.617 2.437 -9.052 1.00 87.12 90 PHE A O 1
ATOM 680 N N . HIS A 1 91 ? 1.506 2.520 -11.012 1.00 94.94 91 HIS A N 1
ATOM 681 C CA . HIS A 1 91 ? 0.251 3.048 -10.488 1.00 94.94 91 HIS A CA 1
ATOM 682 C C . HIS A 1 91 ? -0.731 1.888 -10.374 1.00 94.94 91 HIS A C 1
ATOM 684 O O . HIS A 1 91 ? -1.010 1.259 -11.395 1.00 94.94 91 HIS A O 1
ATOM 690 N N . GLU A 1 92 ? -1.258 1.662 -9.166 1.00 92.81 92 GLU A N 1
ATOM 691 C CA . GLU A 1 92 ? -1.844 0.375 -8.757 1.00 92.81 92 GLU A CA 1
ATOM 692 C C . GLU A 1 92 ? -0.744 -0.693 -8.535 1.00 92.81 92 GLU A C 1
ATOM 694 O O . GLU A 1 92 ? 0.245 -0.746 -9.267 1.00 92.81 92 GLU A O 1
ATOM 699 N N . ILE A 1 93 ? -0.848 -1.451 -7.434 1.00 96.06 93 ILE A N 1
ATOM 700 C CA . ILE A 1 93 ? 0.195 -2.377 -6.952 1.00 96.06 93 ILE A CA 1
ATOM 701 C C . ILE A 1 93 ? -0.369 -3.724 -6.472 1.00 96.06 93 ILE A C 1
ATOM 703 O O . ILE A 1 93 ? 0.232 -4.380 -5.623 1.00 96.06 93 ILE A O 1
ATOM 707 N N . LEU A 1 94 ? -1.557 -4.119 -6.932 1.00 96.00 94 LEU A N 1
ATOM 708 C CA . LEU A 1 94 ? -2.170 -5.394 -6.557 1.00 96.00 94 LEU A CA 1
ATOM 709 C C . LEU A 1 94 ? -2.263 -6.314 -7.773 1.00 96.00 94 LEU A C 1
ATOM 711 O O . LEU A 1 94 ? -2.442 -5.888 -8.906 1.00 96.00 94 LEU A O 1
ATOM 715 N N . PHE A 1 95 ? -2.180 -7.617 -7.525 1.00 92.69 95 PHE A N 1
ATOM 716 C CA . PHE A 1 95 ? -2.280 -8.686 -8.520 1.00 92.69 95 PHE A CA 1
ATOM 717 C C . PHE A 1 95 ? -1.165 -8.707 -9.571 1.00 92.69 95 PHE A C 1
ATOM 719 O O . PHE A 1 95 ? -1.343 -9.249 -10.664 1.00 92.69 95 PHE A O 1
ATOM 726 N N . HIS A 1 96 ? -0.001 -8.152 -9.238 1.00 90.50 96 HIS A N 1
ATOM 727 C CA . HIS A 1 96 ? 1.191 -8.145 -10.092 1.00 90.50 96 HIS A CA 1
ATOM 728 C C . HIS A 1 96 ? 2.188 -9.266 -9.730 1.00 90.50 96 HIS A C 1
ATOM 730 O O . HIS A 1 96 ? 3.267 -9.362 -10.314 1.00 90.50 96 HIS A O 1
ATOM 736 N N . GLY A 1 97 ? 1.812 -10.171 -8.814 1.00 92.56 97 GLY A N 1
ATOM 737 C CA . GLY A 1 97 ? 2.629 -11.318 -8.405 1.00 92.56 97 GLY A CA 1
ATOM 738 C C . GLY A 1 97 ? 3.446 -11.080 -7.133 1.00 92.56 97 GLY A C 1
ATOM 739 O O . GLY A 1 97 ? 4.226 -11.945 -6.726 1.00 92.56 97 GLY A O 1
ATOM 740 N N . ASN A 1 98 ? 3.261 -9.941 -6.466 1.00 96.00 98 ASN A N 1
ATOM 741 C CA . ASN A 1 98 ? 3.868 -9.656 -5.176 1.00 96.00 98 ASN A CA 1
ATOM 742 C C . ASN A 1 98 ? 3.049 -10.247 -4.030 1.00 96.00 98 ASN A C 1
ATOM 744 O O . ASN A 1 98 ? 2.132 -9.624 -3.496 1.00 96.00 98 ASN A O 1
ATOM 748 N N . ALA A 1 99 ? 3.459 -11.433 -3.578 1.00 97.50 99 ALA A N 1
ATOM 749 C CA . ALA A 1 99 ? 2.822 -12.140 -2.466 1.00 97.50 99 ALA A CA 1
ATOM 750 C C . ALA A 1 99 ? 2.692 -11.283 -1.191 1.00 97.50 99 ALA A C 1
ATOM 752 O O . ALA A 1 99 ? 1.717 -11.400 -0.454 1.00 97.50 99 ALA A O 1
ATOM 753 N N . CYS A 1 100 ? 3.628 -10.361 -0.923 1.00 97.88 100 CYS A N 1
ATOM 754 C CA . CYS A 1 100 ? 3.523 -9.491 0.247 1.00 97.88 100 CYS A CA 1
ATOM 755 C C . CYS A 1 100 ? 2.278 -8.591 0.190 1.00 97.88 100 CYS A C 1
ATOM 757 O O . CYS A 1 100 ? 1.652 -8.369 1.236 1.00 97.88 100 CYS A O 1
ATOM 759 N N . LEU A 1 101 ? 1.921 -8.097 -0.995 1.00 98.06 101 LEU A N 1
ATOM 760 C CA . LEU A 1 101 ? 0.765 -7.234 -1.236 1.00 98.06 101 LEU A CA 1
ATOM 761 C C . LEU A 1 101 ? -0.502 -8.071 -1.438 1.00 98.06 101 LEU A C 1
ATOM 763 O O . LEU A 1 101 ? -1.468 -7.903 -0.689 1.00 98.06 101 LEU A O 1
ATOM 767 N N . ASP A 1 102 ? -0.443 -9.039 -2.349 1.00 97.88 102 ASP A N 1
ATOM 768 C CA . ASP A 1 102 ? -1.580 -9.847 -2.797 1.00 97.88 102 ASP A CA 1
ATOM 769 C C . ASP A 1 102 ? -2.153 -10.724 -1.679 1.00 97.88 102 ASP A C 1
ATOM 771 O O . ASP A 1 102 ? -3.375 -10.796 -1.511 1.00 97.88 102 ASP A O 1
ATOM 775 N N . ASP A 1 103 ? -1.305 -11.321 -0.835 1.00 98.25 103 ASP A N 1
ATOM 776 C CA . ASP A 1 103 ? -1.784 -12.112 0.304 1.00 98.25 103 ASP A CA 1
ATOM 777 C C . ASP A 1 103 ? -2.431 -11.218 1.367 1.00 98.25 103 ASP A C 1
ATOM 779 O O . ASP A 1 103 ? -3.417 -11.605 2.000 1.00 98.25 103 ASP A O 1
ATOM 783 N N . THR A 1 104 ? -1.908 -9.999 1.559 1.00 98.44 104 THR A N 1
ATOM 784 C CA . THR A 1 104 ? -2.502 -9.028 2.494 1.00 98.44 104 THR A CA 1
ATOM 785 C C . THR A 1 104 ? -3.884 -8.603 2.012 1.00 98.44 104 THR A C 1
ATOM 787 O O . THR A 1 104 ? -4.827 -8.560 2.801 1.00 98.44 104 THR A O 1
ATOM 790 N N . PHE A 1 105 ? -4.009 -8.319 0.717 1.00 98.19 105 PHE A N 1
ATOM 791 C CA . PHE A 1 105 ? -5.276 -7.957 0.099 1.00 98.19 105 PHE A CA 1
ATOM 792 C C . PHE A 1 105 ? -6.288 -9.107 0.170 1.00 98.19 105 PHE A C 1
ATOM 794 O O . PHE A 1 105 ? -7.426 -8.918 0.603 1.00 98.19 105 PHE A O 1
ATOM 801 N N . THR A 1 106 ? -5.860 -10.318 -0.184 1.00 98.19 106 THR A N 1
ATOM 802 C CA . THR A 1 106 ? -6.717 -11.508 -0.189 1.00 98.19 106 THR A CA 1
ATOM 803 C C . THR A 1 106 ? -7.215 -11.847 1.213 1.00 98.19 106 THR A C 1
ATOM 805 O O . THR A 1 106 ? -8.395 -12.149 1.385 1.00 98.19 106 THR A O 1
ATOM 808 N N . ALA A 1 107 ? -6.358 -11.755 2.235 1.00 98.25 107 ALA A N 1
ATOM 809 C CA . ALA A 1 107 ? -6.767 -11.962 3.622 1.00 98.25 107 ALA A CA 1
ATOM 810 C C . ALA A 1 107 ? -7.833 -10.940 4.058 1.00 98.25 107 ALA A C 1
ATOM 812 O O . ALA A 1 107 ? -8.848 -11.319 4.641 1.00 98.25 107 ALA A O 1
ATOM 813 N N . TYR A 1 108 ? -7.651 -9.666 3.705 1.00 98.19 108 TYR A N 1
ATOM 814 C CA . TYR A 1 108 ? -8.625 -8.620 4.008 1.00 98.19 108 TYR A CA 1
ATOM 815 C C . TYR A 1 108 ? -9.978 -8.859 3.331 1.00 98.19 108 TYR A C 1
ATOM 817 O O . TYR A 1 108 ? -11.009 -8.763 3.993 1.00 98.19 108 TYR A O 1
ATOM 825 N N . LEU A 1 109 ? -10.005 -9.231 2.048 1.00 97.62 109 LEU A N 1
ATOM 826 C CA . LEU A 1 109 ? -11.271 -9.546 1.378 1.00 97.62 109 LEU A CA 1
ATOM 827 C C . LEU A 1 109 ? -11.937 -10.816 1.912 1.00 97.62 109 LEU A C 1
ATOM 829 O O . LEU A 1 109 ? -13.164 -10.895 1.944 1.00 97.62 109 LEU A O 1
ATOM 833 N N . ARG A 1 110 ? -11.146 -11.817 2.308 1.00 98.12 110 ARG A N 1
ATOM 834 C CA . ARG A 1 110 ? -11.661 -13.101 2.790 1.00 98.12 110 ARG A CA 1
ATOM 835 C C . ARG A 1 110 ? -12.356 -12.973 4.141 1.00 98.12 110 ARG A C 1
ATOM 837 O O . ARG A 1 110 ? -13.418 -13.558 4.329 1.00 98.12 110 ARG A O 1
ATOM 844 N N . ASP A 1 111 ? -11.729 -12.289 5.094 1.00 97.06 111 ASP A N 1
ATOM 845 C CA . ASP A 1 111 ? -12.183 -12.292 6.492 1.00 97.06 111 ASP A CA 1
ATOM 846 C C . ASP A 1 111 ? -11.970 -10.962 7.235 1.00 97.06 111 ASP A C 1
ATOM 848 O O . ASP A 1 111 ? -12.195 -10.883 8.443 1.00 97.06 111 ASP A O 1
ATOM 852 N N . GLY A 1 112 ? -11.564 -9.901 6.536 1.00 96.62 112 GLY A N 1
ATOM 853 C CA . GLY A 1 112 ? -11.297 -8.598 7.143 1.00 96.62 112 GLY A CA 1
ATOM 854 C C . GLY A 1 112 ? -9.967 -8.517 7.893 1.00 96.62 112 GLY A C 1
ATOM 855 O O . GLY A 1 112 ? -9.730 -7.524 8.585 1.00 96.62 112 GLY A O 1
ATOM 856 N N . SER A 1 113 ? -9.088 -9.521 7.778 1.00 97.12 113 SER A N 1
ATOM 857 C CA . SER A 1 113 ? -7.765 -9.494 8.405 1.00 97.12 113 SER A CA 1
ATOM 858 C C . SER A 1 113 ? -6.945 -8.292 7.954 1.00 97.12 113 SER A C 1
ATOM 860 O O . SER A 1 113 ? -6.864 -7.956 6.775 1.00 97.12 113 SER A O 1
ATOM 862 N N . LEU A 1 114 ? -6.267 -7.677 8.918 1.00 97.25 114 LEU A N 1
ATOM 863 C CA . LEU A 1 114 ? -5.409 -6.520 8.710 1.00 97.25 114 LEU A CA 1
ATOM 864 C C . LEU A 1 114 ? -3.973 -6.801 9.179 1.00 97.25 114 LEU A C 1
ATOM 866 O O . LEU A 1 114 ? -3.764 -7.601 10.098 1.00 97.25 114 LEU A O 1
ATOM 870 N N . PRO A 1 115 ? -2.963 -6.114 8.612 1.00 96.94 115 PRO A N 1
ATOM 871 C CA . PRO A 1 115 ? -1.600 -6.175 9.125 1.00 96.94 115 PRO A CA 1
ATOM 872 C C . PRO A 1 115 ? -1.528 -5.664 10.573 1.00 96.94 115 PRO A C 1
ATOM 874 O O . PRO A 1 115 ? -2.171 -4.680 10.948 1.00 96.94 115 PRO A O 1
ATOM 877 N N . LYS A 1 116 ? -0.708 -6.333 11.392 1.00 92.19 116 LYS A N 1
ATOM 878 C CA . LYS A 1 116 ? -0.605 -6.082 12.841 1.00 92.19 116 LYS A CA 1
ATOM 879 C C . LYS A 1 116 ? 0.116 -4.776 13.205 1.00 92.19 116 LYS A C 1
ATOM 881 O O . LYS A 1 116 ? 0.015 -4.344 14.349 1.00 92.19 116 LYS A O 1
ATOM 886 N N . GLY A 1 117 ? 0.844 -4.156 12.273 1.00 88.62 117 GLY A N 1
ATOM 887 C CA . GLY A 1 117 ? 1.583 -2.919 12.530 1.00 88.62 117 GLY A CA 1
ATOM 888 C C . GLY A 1 117 ? 0.653 -1.763 12.901 1.00 88.62 117 GLY A C 1
ATOM 889 O O . GLY A 1 117 ? -0.385 -1.555 12.267 1.00 88.62 117 GLY A O 1
ATOM 890 N N . ASN A 1 118 ? 1.011 -1.015 13.945 1.00 84.88 118 ASN A N 1
ATOM 891 C CA . ASN A 1 118 ? 0.236 0.133 14.434 1.00 84.88 118 ASN A CA 1
ATOM 892 C C . ASN A 1 118 ? 0.864 1.484 14.092 1.00 84.88 118 ASN A C 1
ATOM 894 O O . ASN A 1 118 ? 0.213 2.511 14.278 1.00 84.88 118 ASN A O 1
ATOM 898 N N . ASP A 1 119 ? 2.069 1.477 13.530 1.00 92.69 119 ASP A N 1
ATOM 899 C CA . ASP A 1 119 ? 2.726 2.680 13.042 1.00 92.69 119 ASP A CA 1
ATOM 900 C C . ASP A 1 119 ? 1.928 3.320 11.897 1.00 92.69 119 ASP A C 1
ATOM 902 O O . ASP A 1 119 ? 0.938 2.772 11.385 1.00 92.69 119 ASP A O 1
ATOM 906 N N . ARG A 1 120 ? 2.370 4.507 11.469 1.00 94.06 120 ARG A N 1
ATOM 907 C CA . ARG A 1 120 ? 1.768 5.212 10.328 1.00 94.06 120 ARG A CA 1
ATOM 908 C C . ARG A 1 120 ? 1.744 4.331 9.073 1.00 94.06 120 ARG A C 1
ATOM 910 O O . ARG A 1 120 ? 0.770 4.357 8.328 1.00 94.06 120 ARG A O 1
ATOM 917 N N . ILE A 1 121 ? 2.759 3.486 8.905 1.00 97.31 121 ILE A N 1
ATOM 918 C CA . ILE A 1 121 ? 2.811 2.418 7.906 1.00 97.31 121 ILE A CA 1
ATOM 919 C C . ILE A 1 121 ? 2.646 1.088 8.644 1.00 97.31 121 ILE A C 1
ATOM 921 O O . ILE A 1 121 ? 3.456 0.745 9.497 1.00 97.31 121 ILE A O 1
ATOM 925 N N . ALA A 1 122 ? 1.589 0.340 8.342 1.00 97.94 122 ALA A N 1
ATOM 926 C CA . ALA A 1 122 ? 1.277 -0.916 9.020 1.00 97.94 122 ALA A CA 1
ATOM 927 C C . ALA A 1 122 ? 2.087 -2.109 8.484 1.00 97.94 122 ALA A C 1
ATOM 929 O O . ALA A 1 122 ? 2.298 -3.085 9.206 1.00 97.94 122 ALA A O 1
ATOM 930 N N . LYS A 1 123 ? 2.503 -2.053 7.214 1.00 98.12 123 LYS A N 1
ATOM 931 C CA . LYS A 1 123 ? 3.346 -3.056 6.553 1.00 98.12 123 LYS A CA 1
ATOM 932 C C . LYS A 1 123 ? 4.071 -2.413 5.373 1.00 98.12 123 LYS A C 1
ATOM 934 O O . LYS A 1 123 ? 3.459 -1.629 4.651 1.00 98.12 123 LYS A O 1
ATOM 939 N N . THR A 1 124 ? 5.326 -2.791 5.156 1.00 98.00 124 THR A N 1
ATOM 940 C CA . THR A 1 124 ? 6.094 -2.410 3.964 1.00 98.00 124 THR A CA 1
ATOM 941 C C . THR A 1 124 ? 6.438 -3.660 3.163 1.00 98.00 124 THR A C 1
ATOM 943 O O . THR A 1 124 ? 6.862 -4.662 3.737 1.00 98.00 124 THR A O 1
ATOM 946 N N . CYS A 1 125 ? 6.260 -3.590 1.850 1.00 97.94 125 CYS A N 1
ATOM 947 C CA . CYS A 1 125 ? 6.607 -4.620 0.881 1.00 97.94 125 CYS A CA 1
ATOM 948 C C . CYS A 1 125 ? 7.655 -4.067 -0.096 1.00 97.94 125 CYS A C 1
ATOM 950 O O . CYS A 1 125 ? 7.651 -2.875 -0.412 1.00 97.94 125 CYS A O 1
ATOM 952 N N . ALA A 1 126 ? 8.568 -4.921 -0.556 1.00 97.44 126 ALA A N 1
ATOM 953 C CA . ALA A 1 126 ? 9.455 -4.591 -1.670 1.00 97.44 126 ALA A CA 1
ATOM 954 C C . ALA A 1 126 ? 8.673 -4.668 -2.996 1.00 97.44 126 ALA A C 1
ATOM 956 O O . ALA A 1 126 ? 7.723 -5.451 -3.052 1.00 97.44 126 ALA A O 1
ATOM 957 N N . PRO A 1 127 ? 9.035 -3.887 -4.027 1.00 95.50 127 PRO A N 1
ATOM 958 C CA . PRO A 1 127 ? 8.439 -3.984 -5.354 1.00 95.50 127 PRO A CA 1
ATOM 959 C C . PRO A 1 127 ? 8.885 -5.258 -6.072 1.00 95.50 127 PRO A C 1
ATOM 961 O O . PRO A 1 127 ? 9.897 -5.875 -5.720 1.00 95.50 127 PRO A O 1
ATOM 964 N N . GLU A 1 128 ? 8.144 -5.629 -7.107 1.00 90.69 128 GLU A N 1
ATOM 965 C CA . GLU A 1 128 ? 8.592 -6.587 -8.108 1.00 90.69 128 GLU A CA 1
ATOM 966 C C . GLU A 1 128 ? 9.831 -6.055 -8.858 1.00 90.69 128 GLU A C 1
ATOM 968 O O . GLU A 1 128 ? 10.042 -4.841 -8.932 1.00 90.69 128 GLU A O 1
ATOM 973 N N . PRO A 1 129 ? 10.671 -6.941 -9.424 1.00 89.12 129 PRO A N 1
ATOM 974 C CA . PRO A 1 129 ? 11.742 -6.524 -10.321 1.00 89.12 129 PRO A CA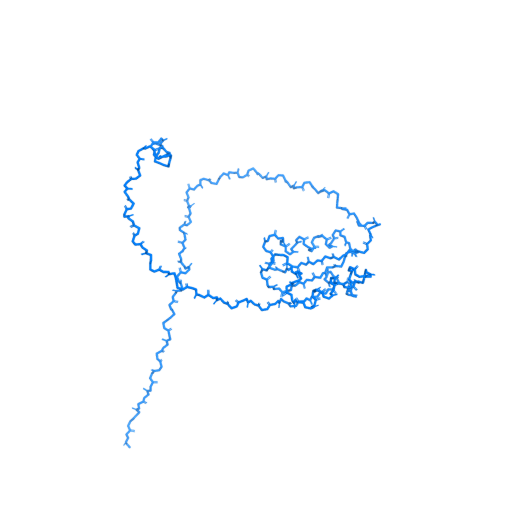 1
ATOM 975 C C . PRO A 1 129 ? 11.189 -5.801 -11.551 1.00 89.12 129 PRO A C 1
ATOM 977 O O . PRO A 1 129 ? 10.160 -6.201 -12.100 1.00 89.12 129 PRO A O 1
ATOM 980 N N . ASP A 1 130 ? 11.917 -4.790 -12.023 1.00 86.69 130 ASP A N 1
ATOM 981 C CA . ASP A 1 130 ? 11.598 -4.146 -13.293 1.00 86.69 130 ASP A CA 1
ATOM 982 C C . ASP A 1 130 ? 11.627 -5.169 -14.441 1.00 86.69 130 ASP A C 1
ATOM 984 O O . ASP A 1 130 ? 12.465 -6.079 -14.444 1.00 86.69 130 ASP A O 1
ATOM 988 N N . PRO A 1 131 ? 10.738 -5.028 -15.441 1.00 84.38 131 PRO A N 1
ATOM 989 C CA . PRO A 1 131 ? 10.782 -5.883 -16.612 1.00 84.38 131 PRO A CA 1
ATOM 990 C C . PRO A 1 131 ? 12.076 -5.644 -17.391 1.00 84.38 131 PRO A C 1
ATOM 992 O O . PRO A 1 131 ? 12.510 -4.503 -17.582 1.00 84.38 131 PRO A O 1
ATOM 995 N N . AS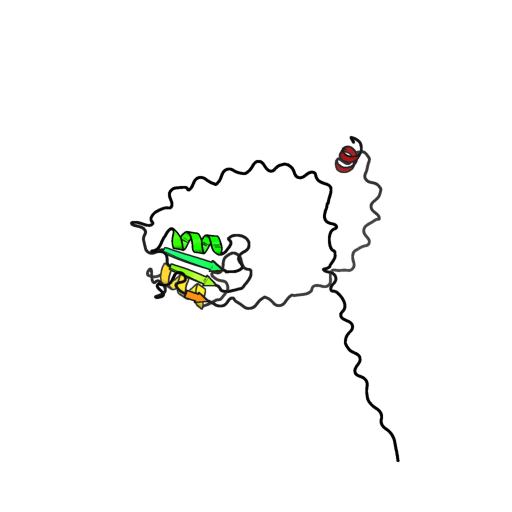P A 1 132 ? 12.651 -6.722 -17.922 1.00 87.81 132 ASP A N 1
ATOM 996 C CA . ASP A 1 132 ? 13.780 -6.603 -18.834 1.00 87.81 132 ASP A CA 1
ATOM 997 C C . ASP A 1 132 ? 13.350 -5.822 -20.087 1.00 87.81 132 ASP A C 1
ATOM 999 O O . ASP A 1 132 ? 12.372 -6.193 -20.753 1.00 87.81 132 ASP A O 1
ATOM 1003 N N . PRO A 1 133 ? 14.058 -4.738 -20.451 1.00 88.94 133 PRO A N 1
ATOM 1004 C CA . PRO A 1 133 ? 13.701 -3.963 -21.622 1.00 88.94 133 PRO A CA 1
ATOM 1005 C C . PRO A 1 133 ? 13.908 -4.805 -22.881 1.00 88.94 133 PRO A C 1
ATOM 1007 O O . PRO A 1 133 ? 15.029 -5.176 -23.238 1.00 88.94 133 PRO A O 1
ATOM 1010 N N . VAL A 1 134 ? 12.820 -5.062 -23.603 1.00 89.75 134 VAL A N 1
ATOM 1011 C CA . VAL A 1 134 ? 12.888 -5.680 -24.927 1.00 89.75 134 VAL A CA 1
ATOM 1012 C C . VAL A 1 134 ? 13.129 -4.584 -25.954 1.00 89.75 134 VAL A C 1
ATOM 1014 O O . VAL A 1 134 ? 12.222 -3.850 -26.351 1.00 89.75 134 VAL A O 1
ATOM 1017 N N . TYR A 1 135 ? 14.375 -4.465 -26.398 1.00 87.62 135 TYR A N 1
ATOM 1018 C CA . TYR A 1 135 ? 14.726 -3.558 -27.482 1.00 87.62 135 TYR A CA 1
ATOM 1019 C C . TYR A 1 135 ? 14.324 -4.174 -28.821 1.00 87.62 135 TYR A C 1
ATOM 1021 O O . TYR A 1 135 ? 14.961 -5.106 -29.311 1.00 87.62 135 TYR A O 1
ATOM 1029 N N . VAL A 1 136 ? 13.279 -3.629 -29.439 1.00 87.50 136 VAL A N 1
ATOM 1030 C CA . VAL A 1 136 ? 12.958 -3.922 -30.837 1.00 87.50 136 VAL A CA 1
ATOM 1031 C C . VAL A 1 136 ? 13.745 -2.978 -31.737 1.00 87.50 136 VAL A C 1
ATOM 1033 O O . VAL A 1 136 ? 13.730 -1.763 -31.546 1.00 87.50 136 VAL A O 1
ATOM 1036 N N . THR A 1 137 ? 14.452 -3.523 -32.727 1.00 86.81 137 THR A N 1
ATOM 1037 C CA . THR A 1 137 ? 15.013 -2.695 -33.797 1.00 86.81 137 THR A CA 1
ATOM 1038 C C . THR A 1 137 ? 13.847 -2.225 -34.663 1.00 86.81 137 THR A C 1
ATOM 1040 O O . THR A 1 137 ? 13.187 -3.072 -35.272 1.00 86.81 137 THR A O 1
ATOM 1043 N N . PRO A 1 138 ? 13.540 -0.916 -34.718 1.00 82.69 138 PRO A N 1
ATOM 1044 C CA . PRO A 1 138 ? 12.531 -0.445 -35.649 1.00 82.69 138 PRO A CA 1
ATOM 1045 C C . PRO A 1 138 ? 12.990 -0.796 -37.072 1.00 82.69 138 PRO A C 1
ATOM 1047 O O . PRO A 1 138 ? 14.188 -0.686 -37.361 1.00 82.69 138 PRO A O 1
ATOM 1050 N N . PRO A 1 139 ? 12.082 -1.225 -37.969 1.00 80.19 139 PRO A N 1
ATOM 1051 C CA . PRO A 1 139 ? 12.431 -1.348 -39.375 1.00 80.19 139 PRO A CA 1
ATOM 1052 C C . PRO A 1 139 ? 13.044 -0.024 -39.848 1.00 80.19 139 PRO A C 1
ATOM 1054 O O . PRO A 1 139 ? 12.638 1.035 -39.349 1.00 80.19 139 PRO A O 1
ATOM 1057 N N . PRO A 1 140 ? 14.034 -0.058 -40.763 1.00 81.31 140 PRO A N 1
ATOM 1058 C CA . PRO A 1 140 ? 14.633 1.162 -41.281 1.00 81.31 140 PRO A CA 1
ATOM 1059 C C . PRO A 1 140 ? 13.503 2.085 -41.710 1.00 81.31 140 PRO A C 1
ATOM 1061 O O . PRO A 1 140 ? 12.597 1.649 -42.424 1.00 81.31 140 PRO A O 1
ATOM 1064 N N . ALA A 1 141 ? 13.519 3.321 -41.203 1.00 75.56 141 ALA A N 1
ATOM 1065 C CA . ALA A 1 141 ? 12.496 4.292 -41.539 1.00 75.56 141 ALA A CA 1
ATOM 1066 C C . ALA A 1 141 ? 12.402 4.323 -43.064 1.00 75.56 141 ALA A C 1
ATOM 1068 O O . ALA A 1 141 ? 13.385 4.655 -43.735 1.00 75.56 141 ALA A O 1
ATOM 1069 N N . ALA A 1 142 ? 11.250 3.924 -43.614 1.00 71.94 142 ALA A N 1
ATOM 1070 C CA . ALA A 1 142 ? 10.965 4.223 -45.004 1.00 71.94 142 ALA A CA 1
ATOM 1071 C C . ALA A 1 142 ? 11.201 5.724 -45.136 1.00 71.94 142 ALA A C 1
ATOM 1073 O O . ALA A 1 142 ? 10.702 6.482 -44.299 1.00 71.94 142 ALA A O 1
ATOM 1074 N N . ALA A 1 143 ? 12.037 6.127 -46.095 1.00 67.56 143 ALA A N 1
ATOM 1075 C CA . ALA A 1 143 ? 12.319 7.532 -46.319 1.00 67.56 143 ALA A CA 1
ATOM 1076 C C . ALA A 1 143 ? 10.970 8.247 -46.388 1.00 67.56 143 ALA A C 1
ATOM 1078 O O . ALA A 1 143 ? 10.190 8.009 -47.314 1.00 67.56 143 ALA A O 1
ATOM 1079 N N . ALA A 1 144 ? 10.662 9.045 -45.362 1.00 64.88 144 ALA A N 1
ATOM 1080 C CA . ALA A 1 144 ? 9.491 9.889 -45.420 1.00 64.88 144 ALA A CA 1
ATOM 1081 C C . ALA A 1 144 ? 9.683 10.722 -46.689 1.00 64.88 144 ALA A C 1
ATOM 1083 O O . ALA A 1 144 ? 10.782 11.267 -46.876 1.00 64.88 144 ALA A O 1
ATOM 1084 N N . PRO A 1 145 ? 8.691 10.785 -47.595 1.00 64.56 145 PRO A N 1
ATOM 1085 C CA . PRO A 1 145 ? 8.779 11.739 -48.683 1.00 64.56 145 PRO A CA 1
ATOM 1086 C C . PRO A 1 145 ? 9.084 13.086 -48.035 1.00 64.56 145 PRO A C 1
ATOM 1088 O O . PRO A 1 145 ? 8.484 13.417 -47.007 1.00 64.56 145 PRO A O 1
ATOM 1091 N N . ALA A 1 146 ? 10.078 13.803 -48.569 1.00 64.94 146 ALA A N 1
ATOM 1092 C CA . ALA A 1 146 ? 10.411 15.132 -48.082 1.00 64.94 146 ALA A CA 1
ATOM 1093 C C . ALA A 1 146 ? 9.094 15.887 -47.914 1.00 64.94 146 ALA A C 1
ATOM 1095 O O . ALA A 1 146 ? 8.319 15.961 -48.871 1.00 64.94 146 ALA A O 1
ATOM 1096 N N . ALA A 1 147 ? 8.801 16.333 -46.689 1.00 65.62 147 ALA A N 1
ATOM 1097 C CA . ALA A 1 147 ? 7.586 17.080 -46.431 1.00 65.62 147 ALA A CA 1
ATOM 1098 C C . ALA A 1 147 ? 7.603 18.265 -47.396 1.00 65.62 147 ALA A C 1
ATOM 1100 O O . ALA A 1 147 ? 8.447 19.159 -47.288 1.00 65.62 147 ALA A O 1
ATOM 1101 N N . GLY A 1 148 ? 6.727 18.216 -48.400 1.00 68.56 148 GLY A N 1
ATOM 1102 C CA . GLY A 1 148 ? 6.479 19.367 -49.246 1.00 68.56 148 GLY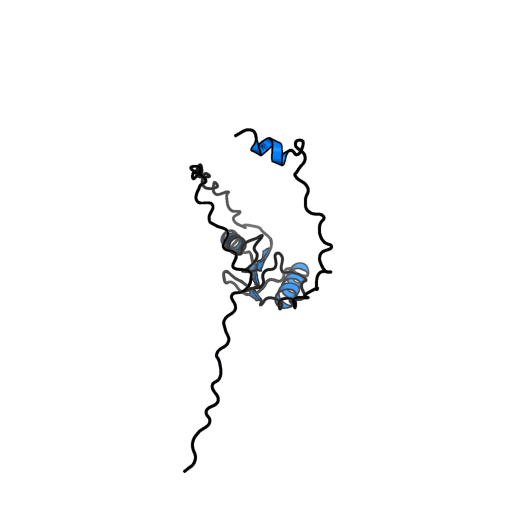 A CA 1
ATOM 1103 C C . GLY A 1 148 ? 6.040 20.528 -48.353 1.00 68.56 148 GLY A C 1
ATOM 1104 O O . GLY A 1 148 ? 5.548 20.292 -47.244 1.00 68.56 148 GLY A O 1
ATOM 1105 N N . PRO A 1 149 ? 6.224 21.782 -48.791 1.00 72.62 149 PRO A N 1
ATOM 1106 C CA . PRO A 1 149 ? 5.745 22.922 -48.023 1.00 72.62 149 PRO A CA 1
ATOM 1107 C C . PRO A 1 149 ? 4.268 22.712 -47.668 1.00 72.62 149 PRO A C 1
ATOM 1109 O O . PRO A 1 149 ? 3.478 22.320 -48.531 1.00 72.62 149 PRO A O 1
ATOM 1112 N N . LEU A 1 150 ? 3.917 22.943 -46.396 1.00 65.00 150 LEU A N 1
ATOM 1113 C CA . LEU A 1 150 ? 2.531 22.870 -45.941 1.00 65.00 150 LEU A CA 1
ATOM 1114 C C . LEU A 1 150 ? 1.674 23.734 -46.870 1.00 65.00 150 LEU A C 1
ATOM 1116 O O . LEU A 1 150 ? 2.044 24.863 -47.215 1.00 65.00 150 LEU A O 1
ATOM 1120 N N . ALA A 1 151 ? 0.550 23.183 -47.326 1.00 69.75 151 ALA A N 1
ATOM 1121 C CA . ALA A 1 151 ? -0.365 23.926 -48.176 1.00 69.75 151 ALA A CA 1
ATOM 1122 C C . ALA A 1 151 ? -0.793 25.207 -47.445 1.00 69.75 151 ALA A C 1
ATOM 1124 O O . ALA A 1 151 ? -1.032 25.191 -46.242 1.00 69.75 151 ALA A O 1
ATOM 1125 N N . ARG A 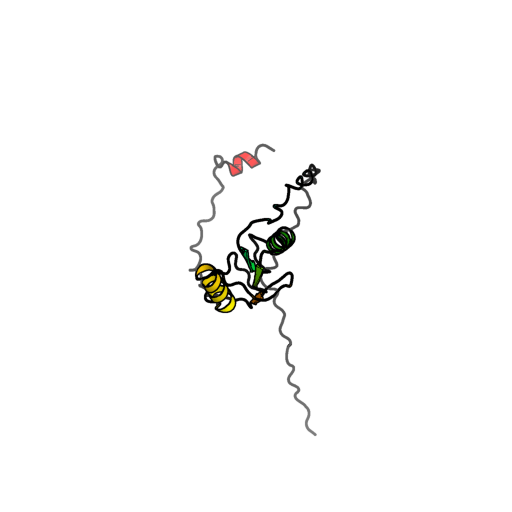1 152 ? -0.949 26.324 -48.165 1.00 62.31 152 ARG A N 1
ATOM 1126 C CA . ARG A 1 152 ? -1.394 27.608 -47.577 1.00 62.31 152 ARG A CA 1
ATOM 1127 C C . ARG A 1 152 ? -2.747 27.528 -46.853 1.00 62.31 152 ARG A C 1
ATOM 1129 O O . ARG A 1 152 ? -3.107 28.453 -46.137 1.00 62.31 152 ARG A O 1
ATOM 1136 N N . THR A 1 153 ? -3.494 26.448 -47.062 1.00 66.44 153 THR A N 1
ATOM 1137 C CA . THR A 1 153 ? -4.770 26.144 -46.411 1.00 66.44 153 THR A CA 1
ATOM 1138 C C . THR A 1 153 ? -4.619 25.361 -45.103 1.00 66.44 153 THR A C 1
ATOM 1140 O O . THR A 1 153 ? -5.627 25.050 -44.477 1.00 66.44 153 THR A O 1
ATOM 1143 N N . ASP A 1 154 ? -3.396 25.019 -44.690 1.00 72.25 154 ASP A N 1
ATOM 1144 C CA . ASP A 1 154 ? -3.132 24.346 -43.422 1.00 72.25 154 ASP A CA 1
ATOM 1145 C C . ASP A 1 154 ? -3.400 25.306 -42.238 1.00 72.25 154 ASP A C 1
ATOM 1147 O O . ASP A 1 154 ? -2.827 26.405 -42.193 1.00 72.25 154 ASP A O 1
ATOM 1151 N N . PRO A 1 155 ? -4.253 24.925 -41.266 1.00 64.00 155 PRO A N 1
ATOM 1152 C CA . PRO A 1 155 ? -4.577 25.757 -40.110 1.00 64.00 155 PRO A CA 1
ATOM 1153 C C . PRO A 1 155 ? -3.366 26.129 -39.231 1.00 64.00 155 PRO A C 1
ATOM 1155 O O . PRO A 1 155 ? -3.404 27.181 -38.584 1.00 64.00 155 PRO A O 1
ATOM 1158 N N . GLU A 1 156 ? -2.280 25.345 -39.218 1.00 64.19 156 GLU A N 1
ATOM 1159 C CA . GLU A 1 156 ? -1.033 25.720 -38.532 1.00 64.19 156 GLU A CA 1
ATOM 1160 C C . GLU A 1 156 ? -0.290 26.853 -39.257 1.00 64.19 156 GLU A C 1
ATOM 1162 O O . GLU A 1 156 ? 0.282 27.731 -38.608 1.00 64.19 156 GLU A O 1
ATOM 1167 N N . THR A 1 157 ? -0.379 26.913 -40.590 1.00 59.97 157 THR A N 1
ATOM 1168 C CA . THR A 1 157 ? 0.215 27.995 -41.398 1.00 59.97 157 THR A CA 1
ATOM 1169 C C . THR A 1 157 ? -0.583 29.297 -41.263 1.00 59.97 157 THR A C 1
ATOM 1171 O O . THR A 1 157 ? -0.003 30.376 -41.127 1.00 59.97 157 THR A O 1
ATOM 1174 N N . VAL A 1 158 ? -1.918 29.215 -41.206 1.00 60.22 158 VAL A N 1
ATOM 1175 C CA . VAL A 1 158 ? -2.802 30.385 -41.027 1.00 60.22 158 VAL A CA 1
ATOM 1176 C C . VAL A 1 158 ? -2.567 31.082 -39.679 1.00 60.22 158 VAL A C 1
ATOM 1178 O O . VAL A 1 158 ? -2.595 32.310 -39.603 1.00 60.22 158 VAL A O 1
ATOM 1181 N N . ARG A 1 159 ? -2.251 30.331 -38.613 1.00 62.34 159 ARG A N 1
ATOM 1182 C CA . ARG A 1 159 ? -1.905 30.906 -37.297 1.00 62.34 159 ARG A CA 1
ATOM 1183 C C . ARG A 1 159 ? -0.577 31.667 -37.272 1.00 62.34 159 ARG A C 1
ATOM 1185 O O . ARG A 1 159 ? -0.393 32.499 -36.384 1.00 62.34 159 ARG A O 1
ATOM 1192 N N . GLY A 1 160 ? 0.333 31.388 -38.204 1.00 58.66 160 GLY A N 1
ATOM 1193 C CA . GLY A 1 160 ? 1.619 32.077 -38.324 1.00 58.66 160 GLY A CA 1
ATOM 1194 C C . GLY A 1 160 ? 1.545 33.419 -39.058 1.00 58.66 160 GLY A C 1
ATOM 1195 O O . GLY A 1 160 ? 2.373 34.284 -38.799 1.00 58.66 160 GLY A O 1
ATOM 1196 N N . LEU A 1 161 ? 0.549 33.613 -39.932 1.00 58.97 161 LEU A N 1
ATOM 1197 C CA . LEU A 1 161 ? 0.407 34.816 -40.769 1.00 58.97 161 LEU A CA 1
ATOM 1198 C C . LEU A 1 161 ? -0.351 35.979 -40.105 1.00 58.97 161 LEU A C 1
ATOM 1200 O O . LEU A 1 161 ? -0.364 37.080 -40.644 1.00 58.97 161 LEU A O 1
ATOM 1204 N N . LEU A 1 162 ? -1.007 35.738 -38.968 1.00 57.16 162 LEU A N 1
ATOM 1205 C CA . LEU A 1 162 ? -1.816 36.729 -38.244 1.00 57.16 162 LEU A CA 1
ATOM 1206 C C . LEU A 1 162 ? -1.064 37.376 -37.064 1.00 57.16 162 LEU A C 1
ATOM 1208 O O . LEU A 1 162 ? -1.689 37.792 -36.088 1.00 57.16 162 LEU A O 1
ATOM 1212 N N . ARG A 1 163 ? 0.270 37.431 -37.127 1.00 50.53 163 ARG A N 1
ATOM 1213 C CA . ARG A 1 163 ? 1.112 38.190 -36.192 1.00 50.53 163 ARG A CA 1
ATOM 1214 C C . ARG A 1 163 ? 1.771 39.364 -36.889 1.00 50.53 163 ARG A C 1
ATOM 1216 O O . ARG A 1 163 ? 2.260 39.154 -38.018 1.00 50.53 163 ARG A O 1
#

Solvent-accessible surface area (backbone atoms only — not comparable to full-atom values): 10960 Å² total; per-residue (Å²): 144,84,82,89,83,83,81,81,81,80,77,82,80,83,74,80,63,92,80,73,71,75,71,76,76,79,89,73,68,78,78,70,80,70,74,74,73,70,78,76,74,82,68,84,67,64,78,52,78,88,61,71,93,42,81,44,80,40,28,62,43,10,82,86,63,42,35,67,58,54,51,50,50,36,71,48,21,75,79,42,40,33,35,32,28,62,44,50,75,46,71,74,82,69,84,80,79,49,61,73,49,40,50,50,52,49,40,29,74,74,73,65,50,72,71,86,42,82,56,87,61,18,43,78,32,77,48,73,80,79,78,81,83,81,83,74,81,74,75,80,76,71,80,69,73,77,80,65,81,78,56,86,83,36,70,75,55,52,67,64,70,78,113

Foldseek 3Di:
DDDDDDDDDDDDDPDDDPPPPPDPDPPDDPPPPPPPDPDPPPDPLPQQPPPQAAEEEEECQAPVCHPVNLLVNCVSHVRYAYEYAYDDNDDDQEPPPFCQRPVQVVVCVVPNDHQPANPSHSYYGYHDDDDDDDDDDPDDPPPDPDPDPDPCPDPVNVVVVPD

Radius of gyration: 27.9 Å; Cα contacts (8 Å, |Δi|>4): 156; chains: 1; bounding box: 87×51×64 Å

pLDDT: mean 77.8, std 19.55, range [37.16, 98.44]

Sequence (163 aa):
MRRCAAWAFAAPVRTRSAWEHRRPLQDGRPRSRGLALPPRAARDAPAGKGLPPVLLFQATEDAATPYEGGVAMRDALPGLKLVVQSGGSFHEILFHGNACLDDTFTAYLRDGSLPKGNDRIAKTCAPEPDPDPVYVTPPPAAAAPAAGPLARTDPETVRGLLR

Secondary structure (DSSP, 8-state):
---------PPP-----TT---PPP-TTS------PPPPPP-------TTPPP-EEEEETT-SSS-HHHHHHHHHH-TTSEEEEE-S---SS-SSSS-HHHHHHHHHHHHH----S--SSSSEEEPPPPPPPP----PPP-------PPPPTT-HHHHHHHT-

Mean predicted aligned error: 17.33 Å

Nearest PDB structures (foldseek):
  3vyw-assembly3_C  TM=3.461E-01  e=3.702E-01  Aquifex aeolicus VF5
  8srw-assembly1_D  TM=3.991E-01  e=6.297E-01  Staphylococcus aureus subsp. aureus NCTC 8325
  4nzh-assembly1_A  TM=4.561E-01  e=1.822E+00  Aspergillus fumigatus
  6kj7-assembly1_A  TM=4.100E-01  e=4.615E+00  Escherichia coli K-12